Protein AF-A0A2J4PR17-F1 (afdb_monomer_lite)

Structure (mmCIF, N/CA/C/O backbone):
data_AF-A0A2J4PR17-F1
#
_entry.id   AF-A0A2J4PR17-F1
#
loop_
_atom_site.group_PDB
_atom_site.id
_atom_site.type_symbol
_atom_site.label_atom_id
_atom_site.label_alt_id
_atom_site.label_comp_id
_atom_site.label_asym_id
_atom_site.label_entity_id
_atom_site.label_seq_id
_atom_site.pdbx_PDB_ins_code
_atom_site.Cartn_x
_atom_site.Cartn_y
_atom_site.Cartn_z
_atom_site.occupancy
_atom_site.B_iso_or_equiv
_atom_site.auth_seq_id
_atom_site.auth_comp_id
_atom_site.auth_asym_id
_atom_site.auth_atom_id
_atom_site.pdbx_PDB_model_num
ATOM 1 N N . MET A 1 1 ? -0.262 9.502 -43.103 1.00 55.91 1 MET A N 1
ATOM 2 C CA . MET A 1 1 ? -0.274 8.345 -42.184 1.00 55.91 1 MET A CA 1
ATOM 3 C C . MET A 1 1 ? -1.308 7.378 -42.734 1.00 55.91 1 MET A C 1
ATOM 5 O O . MET A 1 1 ? -2.449 7.793 -42.892 1.00 55.91 1 MET A O 1
ATOM 9 N N . ASN A 1 2 ? -0.898 6.184 -43.168 1.00 77.75 2 ASN A N 1
ATOM 10 C CA . ASN A 1 2 ? -1.757 5.267 -43.932 1.00 77.75 2 ASN A CA 1
ATOM 11 C C . ASN A 1 2 ? -2.334 4.180 -43.016 1.00 77.75 2 ASN A C 1
ATOM 13 O O . ASN A 1 2 ? -1.713 3.817 -42.021 1.00 77.75 2 ASN A O 1
ATOM 17 N N . LEU A 1 3 ? -3.502 3.631 -43.349 1.00 79.81 3 LEU A N 1
ATOM 18 C CA . LEU A 1 3 ? -4.165 2.621 -42.515 1.00 79.81 3 LEU A CA 1
ATOM 19 C C . LEU A 1 3 ? -3.287 1.374 -42.287 1.00 79.81 3 LEU A C 1
ATOM 21 O O . LEU A 1 3 ? -3.243 0.866 -41.172 1.00 79.81 3 LEU A O 1
ATOM 25 N N . GLN A 1 4 ? -2.505 0.956 -43.292 1.00 79.50 4 GLN A N 1
ATOM 26 C CA . GLN A 1 4 ? -1.496 -0.103 -43.142 1.00 79.50 4 GLN A CA 1
ATOM 27 C C . GLN A 1 4 ? -0.483 0.197 -42.028 1.00 79.50 4 GLN A C 1
ATOM 29 O O . GLN A 1 4 ? -0.269 -0.641 -41.164 1.00 79.50 4 GLN A O 1
ATOM 34 N N . THR A 1 5 ? 0.059 1.420 -41.970 1.00 76.81 5 THR A N 1
ATOM 35 C CA . THR A 1 5 ? 1.039 1.791 -40.931 1.00 76.81 5 THR A CA 1
ATOM 36 C C . THR A 1 5 ? 0.456 1.756 -39.518 1.00 76.81 5 THR A C 1
ATOM 38 O O . THR A 1 5 ? 1.194 1.559 -38.561 1.00 76.81 5 THR A O 1
ATOM 41 N N . PHE A 1 6 ? -0.862 1.926 -39.379 1.00 75.50 6 PHE A N 1
ATOM 42 C CA . PHE A 1 6 ? -1.538 1.804 -38.090 1.00 75.50 6 PHE A CA 1
ATOM 43 C C . PHE A 1 6 ? -1.711 0.335 -37.692 1.00 75.50 6 PHE A C 1
ATOM 45 O O . PHE A 1 6 ? -1.434 -0.021 -36.554 1.00 75.50 6 PHE A O 1
ATOM 52 N N . ILE A 1 7 ? -2.121 -0.522 -38.632 1.00 77.75 7 ILE A N 1
ATOM 53 C CA . ILE A 1 7 ? -2.319 -1.960 -38.393 1.00 77.75 7 ILE A CA 1
ATOM 54 C C . ILE A 1 7 ? -0.994 -2.649 -38.040 1.00 77.75 7 ILE A C 1
ATOM 56 O O . ILE A 1 7 ? -0.958 -3.448 -37.105 1.00 77.75 7 ILE A O 1
ATOM 60 N N . ASP A 1 8 ? 0.099 -2.280 -38.707 1.00 75.81 8 ASP A N 1
ATOM 61 C CA . ASP A 1 8 ? 1.425 -2.862 -38.464 1.00 75.81 8 ASP A CA 1
ATOM 62 C C . ASP A 1 8 ? 2.032 -2.438 -37.111 1.00 75.81 8 ASP A C 1
ATOM 64 O O . ASP A 1 8 ? 2.880 -3.141 -36.566 1.00 75.81 8 ASP A O 1
ATOM 68 N N . ALA A 1 9 ? 1.571 -1.320 -36.534 1.00 73.25 9 ALA A N 1
ATOM 69 C CA . ALA A 1 9 ? 2.033 -0.803 -35.242 1.00 73.25 9 ALA A CA 1
ATOM 70 C C . ALA A 1 9 ? 1.255 -1.359 -34.029 1.00 73.25 9 ALA A C 1
ATOM 72 O O . ALA A 1 9 ? 1.695 -1.208 -32.884 1.00 73.25 9 ALA A O 1
ATOM 73 N N . ILE A 1 10 ? 0.106 -2.011 -34.247 1.00 74.50 10 ILE A N 1
ATOM 74 C CA . ILE A 1 10 ? -0.717 -2.589 -33.169 1.00 74.50 10 ILE A CA 1
ATOM 75 C C . ILE A 1 10 ? 0.036 -3.680 -32.384 1.00 74.50 10 ILE A C 1
ATOM 77 O O . ILE A 1 10 ? 0.039 -3.611 -31.155 1.00 74.50 10 ILE A O 1
ATOM 81 N N . PRO A 1 11 ? 0.702 -4.669 -33.013 1.00 73.44 11 PRO A N 1
ATOM 82 C CA . PRO A 1 11 ? 1.369 -5.743 -32.276 1.00 73.44 11 PRO A CA 1
ATOM 83 C C . PRO A 1 11 ? 2.511 -5.234 -31.390 1.00 73.44 11 PRO A C 1
ATOM 85 O O . PRO A 1 11 ? 2.664 -5.705 -30.262 1.00 73.44 11 PRO A O 1
ATOM 88 N N . SER A 1 12 ? 3.268 -4.240 -31.869 1.00 72.69 12 SER A N 1
ATOM 89 C CA . SER A 1 12 ? 4.319 -3.588 -31.082 1.00 72.69 12 SER A CA 1
ATOM 90 C C . SER A 1 12 ? 3.744 -2.826 -29.888 1.00 72.69 12 SER A C 1
ATOM 92 O O . SER A 1 12 ? 4.256 -2.932 -28.777 1.00 72.69 12 SER A O 1
ATOM 94 N N . PHE A 1 13 ? 2.616 -2.136 -30.072 1.00 72.94 13 PHE A N 1
ATOM 95 C CA . PHE A 1 13 ? 1.956 -1.421 -28.980 1.00 72.94 13 PHE A CA 1
ATOM 96 C C . PHE A 1 13 ? 1.337 -2.363 -27.934 1.00 72.94 13 PHE A C 1
ATOM 98 O O . PHE A 1 13 ? 1.309 -2.046 -26.745 1.00 72.94 13 PHE A O 1
ATOM 105 N N . LEU A 1 14 ? 0.842 -3.530 -28.354 1.00 74.00 14 LEU A N 1
ATOM 106 C CA . LEU A 1 14 ? 0.170 -4.478 -27.464 1.00 74.00 14 LEU A CA 1
ATOM 107 C C . LEU A 1 14 ? 1.130 -5.346 -26.645 1.00 74.00 14 LEU A C 1
ATOM 109 O O . LEU A 1 14 ? 0.795 -5.662 -25.508 1.00 74.00 14 LEU A O 1
ATOM 113 N N . TRP A 1 15 ? 2.285 -5.735 -27.196 1.00 68.94 15 TRP A N 1
ATOM 114 C CA . TRP A 1 15 ? 3.100 -6.796 -26.587 1.00 68.94 15 TRP A CA 1
ATOM 115 C C . TRP A 1 15 ? 4.569 -6.443 -26.379 1.00 68.94 15 TRP A C 1
ATOM 117 O O . TRP A 1 15 ? 5.130 -6.807 -25.347 1.00 68.94 15 TRP A O 1
ATOM 127 N N . SER A 1 16 ? 5.219 -5.756 -27.320 1.00 67.81 16 SER A N 1
ATOM 128 C CA . SER A 1 16 ? 6.658 -5.505 -27.220 1.00 67.81 16 SER A CA 1
ATOM 129 C C . SER A 1 16 ? 7.071 -4.246 -27.959 1.00 67.81 16 SER A C 1
ATOM 131 O O . SER A 1 16 ? 6.903 -4.138 -29.173 1.00 67.81 16 SER A O 1
ATOM 133 N N . ASP A 1 17 ? 7.702 -3.332 -27.229 1.00 64.38 17 ASP A N 1
ATOM 134 C CA . ASP A 1 17 ? 8.115 -2.022 -27.737 1.00 64.38 17 ASP A CA 1
ATOM 135 C C . ASP A 1 17 ? 9.442 -2.081 -28.535 1.00 64.38 17 ASP A C 1
ATOM 137 O O . ASP A 1 17 ? 10.255 -1.163 -28.528 1.00 64.38 17 ASP A O 1
ATOM 141 N N . GLY A 1 18 ? 9.729 -3.215 -29.186 1.00 61.69 18 GLY A N 1
ATOM 142 C CA . GLY A 1 18 ? 10.914 -3.413 -30.032 1.00 61.69 18 GLY A CA 1
ATOM 143 C C . GLY A 1 18 ? 12.255 -3.579 -29.298 1.00 61.69 18 GLY A C 1
ATOM 144 O O . GLY A 1 18 ? 13.234 -3.959 -29.933 1.00 61.69 18 GLY A O 1
ATOM 145 N N . ASN A 1 19 ? 12.313 -3.365 -27.978 1.00 61.53 19 ASN A N 1
ATOM 146 C CA . ASN A 1 19 ? 13.544 -3.456 -27.172 1.00 61.53 19 ASN A CA 1
ATOM 147 C C . ASN A 1 19 ? 13.564 -4.648 -26.186 1.00 61.53 19 ASN A C 1
ATOM 149 O O . ASN A 1 19 ? 14.281 -4.628 -25.189 1.00 61.53 19 ASN A O 1
ATOM 153 N N . GLY A 1 20 ? 12.724 -5.667 -26.409 1.00 61.03 20 GLY A N 1
ATOM 154 C CA . GLY A 1 20 ? 12.613 -6.847 -25.534 1.00 61.03 20 GLY A CA 1
ATOM 155 C C . GLY A 1 20 ? 11.855 -6.624 -24.215 1.00 61.03 20 GLY A C 1
ATOM 156 O O . GLY A 1 20 ? 11.659 -7.575 -23.465 1.00 61.03 20 GLY A O 1
ATOM 157 N N . ALA A 1 21 ? 11.393 -5.399 -23.944 1.00 61.72 21 ALA A N 1
ATOM 158 C CA . ALA A 1 21 ? 10.519 -5.070 -22.819 1.00 61.72 21 ALA A CA 1
ATOM 159 C C . ALA A 1 21 ? 9.033 -5.213 -23.201 1.00 61.72 21 ALA A C 1
ATOM 161 O O . ALA A 1 21 ? 8.657 -4.987 -24.359 1.00 61.72 21 ALA A O 1
ATOM 162 N N . ALA A 1 22 ? 8.195 -5.576 -22.223 1.00 69.31 22 ALA A N 1
ATOM 163 C CA . ALA A 1 22 ? 6.741 -5.552 -22.362 1.00 69.31 22 ALA A CA 1
ATOM 164 C C . ALA A 1 22 ? 6.273 -4.117 -22.643 1.00 69.31 22 ALA A C 1
ATOM 166 O O . ALA A 1 22 ? 6.809 -3.162 -22.074 1.00 69.31 22 ALA A O 1
ATOM 167 N N . SER A 1 23 ? 5.289 -3.953 -23.528 1.00 83.56 23 SER A N 1
ATOM 168 C CA . SER A 1 23 ? 4.756 -2.621 -23.816 1.00 83.56 23 SER A CA 1
ATOM 169 C C . SER A 1 23 ? 4.084 -2.013 -22.577 1.00 83.56 23 SER A C 1
ATOM 171 O O . SER A 1 23 ? 3.611 -2.724 -21.687 1.00 83.56 23 SER A O 1
ATOM 173 N N . GLY A 1 24 ? 3.987 -0.682 -22.517 1.00 80.50 24 GLY A N 1
ATOM 174 C CA . GLY A 1 24 ? 3.306 -0.006 -21.404 1.00 80.50 24 GLY A CA 1
ATOM 175 C C . GLY A 1 24 ? 1.846 -0.452 -21.230 1.00 80.50 24 GLY A C 1
ATOM 176 O O . GLY A 1 24 ? 1.346 -0.532 -20.106 1.00 80.50 24 GLY A O 1
ATOM 177 N N . LEU A 1 25 ? 1.171 -0.814 -22.327 1.00 83.31 25 LEU A N 1
ATOM 178 C CA . LEU A 1 25 ? -0.174 -1.384 -22.279 1.00 83.31 25 LEU A CA 1
ATOM 179 C C . LEU A 1 25 ? -0.178 -2.774 -21.628 1.00 83.31 25 LEU A C 1
ATOM 181 O O . LEU A 1 25 ? -1.040 -3.050 -20.798 1.00 83.31 25 LEU A O 1
ATOM 185 N N . ALA A 1 26 ? 0.798 -3.625 -21.948 1.00 85.62 26 ALA A N 1
ATOM 186 C CA . ALA A 1 26 ? 0.928 -4.933 -21.315 1.00 85.62 26 ALA A CA 1
ATOM 187 C C . ALA A 1 26 ? 1.185 -4.810 -19.802 1.00 85.62 26 ALA A C 1
ATOM 189 O O . ALA A 1 26 ? 0.492 -5.450 -19.014 1.00 85.62 26 ALA A O 1
ATOM 190 N N . VAL A 1 27 ? 2.099 -3.927 -19.385 1.00 87.38 27 VAL A N 1
ATOM 191 C CA . VAL A 1 27 ? 2.424 -3.712 -17.959 1.00 87.38 27 VAL A CA 1
ATOM 192 C C . VAL A 1 27 ? 1.230 -3.151 -17.182 1.00 87.38 27 VAL A C 1
ATOM 194 O O . VAL A 1 27 ? 0.944 -3.582 -16.067 1.00 87.38 27 VAL A O 1
ATOM 197 N N . THR A 1 28 ? 0.495 -2.197 -17.759 1.00 89.06 28 THR A N 1
ATOM 198 C CA . THR A 1 28 ? -0.709 -1.652 -17.109 1.00 89.06 28 THR A CA 1
ATOM 199 C C . THR A 1 28 ? -1.824 -2.688 -17.005 1.00 89.06 28 THR A C 1
ATOM 201 O O . THR A 1 28 ? -2.481 -2.754 -15.967 1.00 89.06 28 THR A O 1
ATOM 204 N N . ALA A 1 29 ? -2.013 -3.527 -18.028 1.00 88.62 29 ALA A N 1
ATOM 205 C CA . ALA A 1 29 ? -2.963 -4.634 -17.979 1.00 88.62 29 ALA A CA 1
ATOM 206 C C . ALA A 1 29 ? -2.574 -5.671 -16.912 1.00 88.62 29 ALA A C 1
ATOM 208 O O . ALA A 1 29 ? -3.437 -6.130 -16.166 1.00 88.62 29 ALA A O 1
ATOM 209 N N . GLU A 1 30 ? -1.289 -6.000 -16.793 1.00 89.19 30 GLU A N 1
ATOM 210 C CA . GLU A 1 30 ? -0.777 -6.907 -15.764 1.00 89.19 30 GLU A CA 1
ATOM 211 C C . GLU A 1 30 ? -1.038 -6.364 -14.352 1.00 89.19 30 GLU A C 1
ATOM 213 O O . GLU A 1 30 ? -1.673 -7.038 -13.538 1.00 89.19 30 GLU A O 1
ATOM 218 N N . LEU A 1 31 ? -0.650 -5.114 -14.083 1.00 91.00 31 LEU A N 1
ATOM 219 C CA . LEU A 1 31 ? -0.918 -4.436 -12.809 1.00 91.00 31 LEU A CA 1
ATOM 220 C C . LEU A 1 31 ? -2.420 -4.361 -12.497 1.00 91.00 31 LEU A C 1
ATOM 222 O O . LEU A 1 31 ? -2.845 -4.573 -11.357 1.00 91.00 31 LEU A O 1
ATOM 226 N N . PHE A 1 32 ? -3.244 -4.076 -13.505 1.00 91.00 32 PHE A N 1
ATOM 227 C CA . PHE A 1 32 ? -4.694 -4.023 -13.355 1.00 91.00 32 PHE A CA 1
ATOM 228 C C . PHE A 1 32 ? -5.269 -5.385 -12.952 1.00 91.00 32 PHE A C 1
ATOM 230 O O . PHE A 1 32 ? -6.033 -5.470 -11.993 1.00 91.00 32 PHE A O 1
ATOM 237 N N . LEU A 1 33 ? -4.864 -6.462 -13.626 1.00 91.38 33 LEU A N 1
ATOM 238 C CA . LEU A 1 33 ? -5.342 -7.812 -13.324 1.00 91.38 33 LEU A CA 1
ATOM 239 C C . LEU A 1 33 ? -4.853 -8.306 -11.957 1.00 91.38 33 LEU A C 1
ATOM 241 O O . LEU A 1 33 ? -5.630 -8.905 -11.211 1.00 91.38 33 LEU A O 1
ATOM 245 N N . LEU A 1 34 ? -3.597 -8.022 -11.604 1.00 92.56 34 LEU A N 1
ATOM 246 C CA . LEU A 1 34 ? -3.027 -8.395 -10.308 1.00 92.56 34 LEU A CA 1
ATOM 247 C C . LEU A 1 34 ? -3.669 -7.644 -9.138 1.00 92.56 34 LEU A C 1
ATOM 249 O O . LEU A 1 34 ? -3.765 -8.194 -8.043 1.00 92.56 34 LEU A O 1
ATOM 253 N N . SER A 1 35 ? -4.119 -6.408 -9.350 1.00 94.00 35 SER A N 1
ATOM 254 C CA . SER A 1 35 ? -4.716 -5.582 -8.294 1.00 94.00 35 SER A CA 1
ATOM 255 C C . SER A 1 35 ? -6.221 -5.789 -8.134 1.00 94.00 35 SER A C 1
ATOM 257 O O . SER A 1 35 ? -6.719 -5.821 -7.007 1.00 94.00 35 SER A O 1
ATOM 259 N N . ILE A 1 36 ? -6.963 -5.972 -9.229 1.00 93.88 36 ILE A N 1
ATOM 260 C CA . ILE A 1 36 ? -8.429 -5.999 -9.176 1.00 93.88 36 ILE A CA 1
ATOM 261 C C . ILE A 1 36 ? -8.967 -7.211 -8.416 1.00 93.88 36 ILE A C 1
ATOM 263 O O . ILE A 1 36 ? -9.918 -7.078 -7.651 1.00 93.88 36 ILE A O 1
ATOM 267 N N . VAL A 1 37 ? -8.350 -8.386 -8.579 1.00 94.06 37 VAL A N 1
ATOM 268 C CA . VAL A 1 37 ? -8.799 -9.623 -7.922 1.00 94.06 37 VAL A CA 1
ATOM 269 C C . VAL A 1 37 ? -8.710 -9.508 -6.389 1.00 94.06 37 VAL A C 1
ATOM 271 O O . VAL A 1 37 ? -9.743 -9.653 -5.727 1.00 94.06 37 VAL A O 1
ATOM 274 N N . PRO A 1 38 ? -7.539 -9.207 -5.790 1.00 94.19 38 PRO A N 1
ATOM 275 C CA . PRO A 1 38 ? -7.438 -9.010 -4.346 1.00 94.19 38 PRO A CA 1
ATOM 276 C C . PRO A 1 38 ? -8.162 -7.750 -3.854 1.00 94.19 38 PRO A C 1
ATOM 278 O O . PRO A 1 38 ? -8.772 -7.800 -2.786 1.00 94.19 38 PRO A O 1
ATOM 281 N N . GLY A 1 39 ? -8.156 -6.651 -4.618 1.00 92.81 39 GLY A N 1
ATOM 282 C CA . GLY A 1 39 ? -8.866 -5.416 -4.263 1.00 92.81 39 GLY A CA 1
ATOM 283 C C . GLY A 1 39 ? -10.372 -5.629 -4.139 1.00 92.81 39 GLY A C 1
ATOM 284 O O . GLY A 1 39 ? -10.976 -5.273 -3.129 1.00 92.81 39 GLY A O 1
ATOM 285 N N . MET A 1 40 ? -10.982 -6.310 -5.110 1.00 93.81 40 MET A N 1
ATOM 286 C CA . MET A 1 40 ? -12.413 -6.613 -5.086 1.00 93.81 40 MET A CA 1
ATOM 287 C C . MET A 1 40 ? -12.773 -7.593 -3.962 1.00 93.81 40 MET A C 1
ATOM 289 O O . MET A 1 40 ? -13.782 -7.399 -3.282 1.00 93.81 40 MET A O 1
ATOM 293 N N . ALA A 1 41 ? -11.942 -8.610 -3.713 1.00 95.44 41 ALA A N 1
ATOM 294 C CA . ALA A 1 41 ? -12.145 -9.534 -2.597 1.00 95.44 41 ALA A CA 1
ATOM 295 C C . ALA A 1 41 ? -12.106 -8.808 -1.238 1.00 95.44 41 ALA A C 1
ATOM 297 O O . ALA A 1 41 ? -12.998 -9.002 -0.405 1.00 95.44 41 ALA A O 1
ATOM 298 N N . LEU A 1 42 ? -11.117 -7.928 -1.036 1.00 92.81 42 LEU A N 1
ATOM 299 C CA . LEU A 1 42 ? -10.993 -7.094 0.160 1.00 92.81 42 LEU A CA 1
ATOM 300 C C . LEU A 1 42 ? -12.195 -6.146 0.301 1.00 92.81 42 LEU A C 1
ATOM 302 O O . LEU A 1 42 ? -12.790 -6.065 1.377 1.00 92.81 42 LEU A O 1
ATOM 306 N N . ALA A 1 43 ? -12.597 -5.479 -0.783 1.00 92.50 43 ALA A N 1
ATOM 307 C CA . ALA A 1 43 ? -13.735 -4.564 -0.800 1.00 92.50 43 ALA A CA 1
ATOM 308 C C . ALA A 1 43 ? -15.047 -5.265 -0.414 1.00 92.50 43 ALA A C 1
ATOM 310 O O . ALA A 1 43 ? -15.808 -4.737 0.401 1.00 92.50 43 ALA A O 1
ATOM 311 N N . ILE A 1 44 ? -15.294 -6.475 -0.929 1.00 94.19 44 ILE A N 1
ATOM 312 C CA . ILE A 1 44 ? -16.471 -7.278 -0.569 1.00 94.19 44 ILE A CA 1
ATOM 313 C C . ILE A 1 44 ? -16.422 -7.667 0.913 1.00 94.19 44 ILE A C 1
ATOM 315 O O . ILE A 1 44 ? -17.406 -7.468 1.627 1.00 94.19 44 ILE A O 1
ATOM 319 N N . ALA A 1 45 ? -15.285 -8.173 1.401 1.00 92.19 45 ALA A N 1
ATOM 320 C CA . ALA A 1 45 ? -15.134 -8.562 2.803 1.00 92.19 45 ALA A CA 1
ATOM 321 C C . ALA A 1 45 ? -15.378 -7.378 3.756 1.00 92.19 45 ALA A C 1
ATOM 323 O O . ALA A 1 45 ? -16.114 -7.500 4.740 1.00 92.19 45 ALA A O 1
ATOM 324 N N . MET A 1 46 ? -14.819 -6.210 3.430 1.00 90.50 46 MET A N 1
ATOM 325 C CA . MET A 1 46 ? -15.031 -4.976 4.184 1.00 90.50 46 MET A CA 1
ATOM 326 C C . MET A 1 46 ? -16.485 -4.504 4.125 1.00 90.50 46 MET A C 1
ATOM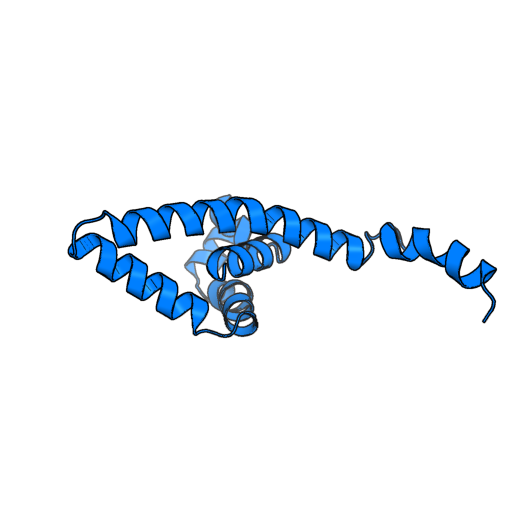 328 O O . MET A 1 46 ? -17.040 -4.141 5.160 1.00 90.50 46 MET A O 1
ATOM 332 N N . ALA A 1 47 ? -17.129 -4.539 2.956 1.00 91.75 47 ALA A N 1
ATOM 333 C CA . ALA A 1 47 ? -18.528 -4.142 2.808 1.00 91.75 47 ALA A CA 1
ATOM 334 C C . ALA A 1 47 ? -19.460 -5.027 3.651 1.00 91.75 47 ALA A C 1
ATOM 336 O O . ALA A 1 47 ? -20.295 -4.516 4.400 1.00 91.75 47 ALA A O 1
ATOM 337 N N . VAL A 1 48 ? -19.273 -6.349 3.603 1.00 93.31 48 VAL A N 1
ATOM 338 C CA . VAL A 1 48 ? -20.046 -7.303 4.414 1.00 93.31 48 VAL A CA 1
ATOM 339 C C . VAL A 1 48 ? -19.808 -7.059 5.905 1.00 93.31 48 VAL A C 1
ATOM 341 O O . VAL A 1 48 ? -20.769 -6.937 6.669 1.00 93.31 48 VAL A O 1
ATOM 344 N N . GLY A 1 49 ? -18.547 -6.921 6.324 1.00 90.81 49 GLY A N 1
ATOM 345 C CA . GLY A 1 49 ? -18.194 -6.651 7.720 1.00 90.81 49 GLY A CA 1
ATOM 346 C C . GLY A 1 49 ? -18.726 -5.310 8.235 1.00 90.81 49 GLY A C 1
ATOM 347 O O . GLY A 1 49 ? -19.083 -5.193 9.405 1.00 90.81 49 GLY A O 1
ATOM 348 N N . GLN A 1 50 ? -18.838 -4.306 7.368 1.00 89.69 50 GLN A N 1
ATOM 349 C CA . GLN A 1 50 ? -19.370 -2.992 7.721 1.00 89.69 50 GLN A CA 1
ATOM 350 C C . GLN A 1 50 ? -20.899 -2.986 7.870 1.00 89.69 50 GLN A C 1
ATOM 352 O O . GLN A 1 50 ? -21.415 -2.239 8.703 1.00 89.69 50 GLN A O 1
ATOM 357 N N . VAL A 1 51 ? -21.617 -3.789 7.076 1.00 91.69 51 VAL A N 1
ATOM 358 C CA . VAL A 1 51 ? -23.090 -3.867 7.103 1.00 91.69 51 VAL A CA 1
ATOM 359 C C . VAL A 1 51 ? -23.590 -4.800 8.206 1.00 91.69 51 VAL A C 1
ATOM 361 O O . VAL A 1 51 ? -24.513 -4.439 8.934 1.00 91.69 51 VAL A O 1
ATOM 364 N N . TYR A 1 52 ? -22.985 -5.981 8.343 1.00 90.81 52 TYR A N 1
ATOM 365 C CA . TYR A 1 52 ? -23.461 -7.028 9.256 1.00 90.81 52 TYR A CA 1
ATOM 366 C C . TYR A 1 52 ? -22.658 -7.130 10.561 1.00 90.81 52 TYR A C 1
ATOM 368 O O . TYR A 1 52 ? -23.080 -7.822 11.487 1.00 90.81 52 TYR A O 1
ATOM 376 N N . GLY A 1 53 ? -21.499 -6.474 10.656 1.00 87.25 53 GLY A N 1
ATOM 377 C CA . GLY A 1 53 ? -20.631 -6.555 11.828 1.00 87.25 53 GLY A CA 1
ATOM 378 C C . GLY A 1 53 ? -21.089 -5.694 13.014 1.00 87.25 53 GLY A C 1
ATOM 379 O O . GLY A 1 53 ? -21.831 -4.720 12.855 1.00 87.25 53 GLY A O 1
ATOM 380 N N . PRO A 1 54 ? -20.612 -6.003 14.236 1.00 90.25 54 PRO A N 1
ATOM 381 C CA . PRO A 1 54 ? -20.856 -5.172 15.411 1.00 90.25 54 PRO A CA 1
ATOM 382 C C . PRO A 1 54 ? -20.240 -3.777 15.232 1.00 90.25 54 PRO A C 1
ATOM 384 O O . PRO A 1 54 ? -19.245 -3.608 14.525 1.00 90.25 54 PRO A O 1
ATOM 387 N N . ARG A 1 55 ? -20.771 -2.766 15.936 1.00 85.38 55 ARG A N 1
ATOM 388 C CA . ARG A 1 55 ? -20.295 -1.366 15.838 1.00 85.38 55 ARG A CA 1
ATOM 389 C C . ARG A 1 55 ? -18.777 -1.220 16.016 1.00 85.38 55 ARG A C 1
ATOM 391 O O . ARG A 1 55 ? -18.173 -0.391 15.345 1.00 85.38 55 ARG A O 1
ATOM 398 N N . GLY A 1 56 ? -18.171 -2.047 16.871 1.00 90.44 56 GLY A N 1
ATOM 399 C CA . GLY A 1 56 ? -16.725 -2.062 17.105 1.00 90.44 56 GLY A CA 1
ATOM 400 C C . GLY A 1 56 ? -15.887 -2.529 15.909 1.00 90.44 56 GLY A C 1
ATOM 401 O O . GLY A 1 56 ? -14.751 -2.097 15.786 1.00 90.44 56 GLY A O 1
ATOM 402 N N . LEU A 1 57 ? -16.441 -3.352 15.011 1.00 89.44 57 LEU A N 1
ATOM 403 C CA . LEU A 1 57 ? -15.779 -3.793 13.778 1.00 89.44 57 LEU A CA 1
ATOM 404 C C . LEU A 1 57 ? -16.129 -2.887 12.587 1.00 89.44 57 LEU A C 1
ATOM 406 O O . LEU A 1 57 ? -15.284 -2.602 11.743 1.00 89.44 57 LEU A O 1
ATOM 410 N N . ALA A 1 58 ? -17.356 -2.365 12.543 1.00 90.94 58 ALA A N 1
ATOM 411 C CA . ALA A 1 58 ? -17.776 -1.449 11.487 1.00 90.94 58 ALA A CA 1
ATOM 412 C C . ALA A 1 58 ? -17.016 -0.108 11.526 1.00 90.94 58 ALA A C 1
ATOM 414 O O . ALA A 1 58 ? -16.742 0.476 10.476 1.00 90.94 58 ALA A O 1
ATOM 415 N N . LEU A 1 59 ? -16.655 0.381 12.720 1.00 92.25 59 LEU A N 1
ATOM 416 C CA . LEU A 1 59 ? -15.906 1.629 12.897 1.00 92.25 59 LEU A CA 1
ATOM 417 C C . LEU A 1 59 ? -14.494 1.594 12.268 1.00 92.25 59 LEU A C 1
ATOM 419 O O . LEU A 1 59 ? -14.217 2.473 11.452 1.00 92.25 59 LEU A O 1
ATOM 423 N N . PRO A 1 60 ? -13.609 0.618 12.567 1.00 92.12 60 PRO A N 1
ATOM 424 C CA . PRO A 1 60 ? -12.285 0.557 11.949 1.00 92.12 60 PRO A CA 1
ATOM 425 C C . PRO A 1 60 ? -12.361 0.334 10.436 1.00 92.12 60 PRO A C 1
ATOM 427 O O . PRO A 1 60 ? -11.591 0.950 9.706 1.00 92.12 60 PRO A O 1
ATOM 430 N N . ILE A 1 61 ? -13.329 -0.446 9.938 1.00 92.56 61 ILE A N 1
ATOM 431 C CA . ILE A 1 61 ? -13.534 -0.615 8.488 1.00 92.56 61 ILE A CA 1
ATOM 432 C C . ILE A 1 61 ? -13.943 0.716 7.832 1.00 92.56 61 ILE A C 1
ATOM 434 O O . ILE A 1 61 ? -13.442 1.066 6.763 1.00 92.56 61 ILE A O 1
ATOM 438 N N . ARG A 1 62 ? -14.825 1.500 8.470 1.00 91.25 62 ARG A N 1
ATOM 439 C CA . ARG A 1 62 ? -15.175 2.859 8.011 1.00 91.25 62 ARG A CA 1
ATOM 440 C C . ARG A 1 62 ? -13.972 3.794 8.017 1.00 91.25 62 ARG A C 1
ATOM 442 O O . ARG A 1 62 ? -13.782 4.521 7.052 1.00 91.25 62 ARG A O 1
ATOM 449 N N . ALA A 1 63 ? -13.164 3.768 9.073 1.00 92.94 63 ALA A N 1
ATOM 450 C CA . ALA A 1 63 ? -11.969 4.601 9.167 1.00 92.94 63 ALA A CA 1
ATOM 451 C C . ALA A 1 63 ? -10.950 4.248 8.072 1.00 92.94 63 ALA A C 1
ATOM 453 O O . ALA A 1 63 ? -10.459 5.142 7.386 1.00 92.94 63 ALA A O 1
ATOM 454 N N . PHE A 1 64 ? -10.700 2.952 7.861 1.00 92.12 64 PHE A N 1
ATOM 455 C CA . PHE A 1 64 ? -9.844 2.448 6.790 1.00 92.12 64 PHE A CA 1
ATOM 456 C C . PHE A 1 64 ? -10.349 2.909 5.416 1.00 92.12 64 PHE A C 1
ATOM 458 O O . PHE A 1 64 ? -9.647 3.622 4.704 1.00 92.12 64 PHE A O 1
ATOM 465 N N . THR A 1 65 ? -11.596 2.577 5.068 1.00 91.94 65 THR A N 1
ATOM 466 C CA . THR A 1 65 ? -12.173 2.930 3.758 1.00 91.94 65 THR A CA 1
ATOM 467 C C . THR A 1 65 ? -12.208 4.439 3.531 1.00 91.94 65 THR A C 1
ATOM 469 O O . THR A 1 65 ? -11.909 4.893 2.431 1.00 91.94 65 THR A O 1
ATOM 472 N N . TYR A 1 66 ? -12.502 5.236 4.562 1.00 92.12 66 TYR A N 1
ATOM 473 C CA . TYR A 1 66 ? -12.452 6.693 4.475 1.00 92.12 66 TYR A CA 1
ATOM 474 C C . TYR A 1 66 ? -11.031 7.201 4.207 1.00 92.12 66 TYR A C 1
ATOM 47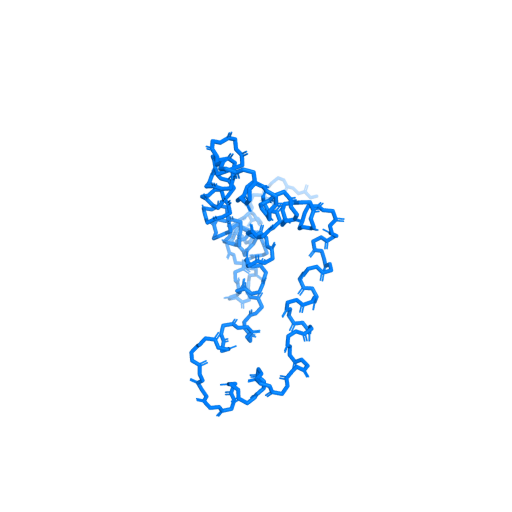6 O O . TYR A 1 66 ? -10.838 8.012 3.305 1.00 92.12 66 TYR A O 1
ATOM 484 N N . PHE A 1 67 ? -10.027 6.714 4.937 1.00 93.19 67 PHE A N 1
ATOM 485 C CA . PHE A 1 67 ? -8.635 7.140 4.774 1.00 93.19 67 PHE A CA 1
ATOM 486 C C . PHE A 1 67 ? -8.079 6.791 3.387 1.00 93.19 67 PHE A C 1
ATOM 488 O O . PHE A 1 67 ? -7.569 7.665 2.685 1.00 93.19 67 PHE A O 1
ATOM 495 N N . PHE A 1 68 ? -8.220 5.536 2.955 1.00 91.19 68 PHE A N 1
ATOM 496 C CA . PHE A 1 68 ? -7.651 5.075 1.685 1.00 91.19 68 PHE A CA 1
ATOM 497 C C . PHE A 1 68 ? -8.411 5.578 0.452 1.00 91.19 68 PHE A C 1
ATOM 499 O O . PHE A 1 68 ? -7.821 5.669 -0.621 1.00 91.19 68 PHE A O 1
ATOM 506 N N . ARG A 1 69 ? -9.688 5.964 0.580 1.00 87.50 69 ARG A N 1
ATOM 507 C CA . ARG A 1 69 ? -10.441 6.586 -0.526 1.00 87.50 69 ARG A CA 1
ATOM 508 C C . ARG A 1 69 ? -10.324 8.107 -0.576 1.00 87.50 69 ARG A C 1
ATOM 510 O O . ARG A 1 69 ? -10.519 8.685 -1.638 1.00 87.50 69 ARG A O 1
ATOM 517 N N . SER A 1 70 ? -10.017 8.763 0.545 1.00 91.38 70 SER A N 1
ATOM 518 C CA . SER A 1 70 ? -9.824 10.224 0.592 1.00 91.38 70 SER A CA 1
ATOM 519 C C . SER A 1 70 ? -8.391 10.664 0.291 1.00 91.38 70 SER A C 1
ATOM 521 O O . SER A 1 70 ? -8.155 11.845 0.036 1.00 91.38 70 SER A O 1
ATOM 523 N N . THR A 1 71 ? -7.430 9.740 0.297 1.00 93.75 71 THR A N 1
ATOM 524 C CA . THR A 1 71 ? -6.030 10.039 -0.015 1.00 93.75 71 THR A CA 1
ATOM 525 C C . THR A 1 71 ? -5.745 9.858 -1.512 1.00 93.75 71 THR A C 1
ATOM 527 O O . THR A 1 71 ? -6.153 8.856 -2.099 1.00 93.75 71 THR A O 1
ATOM 530 N N . PRO A 1 72 ? -5.031 10.802 -2.159 1.00 93.75 72 PRO A N 1
ATOM 531 C CA . PRO A 1 72 ? -4.607 10.652 -3.548 1.00 93.75 72 PRO A CA 1
ATOM 532 C C . PRO A 1 72 ? -3.778 9.376 -3.747 1.00 93.75 72 PRO A C 1
ATOM 534 O O . PRO A 1 72 ? -2.785 9.176 -3.045 1.00 93.75 72 PRO A O 1
ATOM 537 N N . LEU A 1 73 ? -4.128 8.555 -4.744 1.00 93.25 73 LEU A N 1
ATOM 538 C CA . LEU A 1 73 ? -3.430 7.294 -5.043 1.00 93.25 73 LEU A CA 1
ATOM 539 C C . LEU A 1 73 ? -1.923 7.500 -5.257 1.00 93.25 73 LEU A C 1
ATOM 541 O O . LEU A 1 73 ? -1.109 6.718 -4.775 1.00 93.25 73 LEU A O 1
ATOM 545 N N . TYR A 1 74 ? -1.539 8.600 -5.910 1.00 93.75 74 TYR A N 1
ATOM 546 C CA . TYR A 1 74 ? -0.131 8.956 -6.091 1.00 93.75 74 TYR A CA 1
ATOM 547 C C . TYR A 1 74 ? 0.616 9.104 -4.756 1.00 93.75 74 TYR A C 1
ATOM 549 O O . TYR A 1 74 ? 1.736 8.617 -4.616 1.00 93.75 74 TYR A O 1
ATOM 557 N N . LEU A 1 75 ? -0.014 9.724 -3.749 1.00 94.31 75 LEU A N 1
ATOM 558 C CA . LEU A 1 75 ? 0.591 9.852 -2.423 1.00 94.31 75 LEU A CA 1
ATOM 559 C C . LEU A 1 75 ? 0.708 8.498 -1.726 1.00 94.31 75 LEU A C 1
ATOM 561 O O . LEU A 1 75 ? 1.729 8.244 -1.096 1.00 94.31 75 LEU A O 1
ATOM 565 N N . GLN A 1 76 ? -0.282 7.614 -1.865 1.00 94.38 76 GLN A N 1
ATOM 566 C CA . GLN A 1 76 ? -0.192 6.257 -1.313 1.00 94.38 76 GLN A CA 1
ATOM 567 C C . GLN A 1 76 ? 0.992 5.495 -1.907 1.00 94.38 76 GLN A C 1
ATOM 569 O O . GLN A 1 76 ? 1.780 4.914 -1.165 1.00 94.38 76 GLN A O 1
ATOM 574 N N . LEU A 1 77 ? 1.163 5.564 -3.229 1.00 94.19 77 LEU A N 1
ATOM 575 C CA . LEU A 1 77 ? 2.290 4.938 -3.909 1.00 94.19 77 LEU A CA 1
ATOM 576 C C . LEU A 1 77 ? 3.629 5.515 -3.436 1.00 94.19 77 LEU A C 1
ATOM 578 O O . LEU A 1 77 ? 4.544 4.754 -3.129 1.00 94.19 77 LEU A O 1
ATOM 582 N N . MET A 1 78 ? 3.743 6.844 -3.327 1.00 94.12 78 MET A N 1
ATOM 583 C CA . MET A 1 78 ? 4.972 7.472 -2.832 1.00 94.12 78 MET A CA 1
ATOM 584 C C . MET A 1 78 ? 5.282 7.080 -1.385 1.00 94.12 78 MET A C 1
ATOM 586 O O . MET A 1 78 ? 6.437 6.808 -1.064 1.00 94.12 78 MET A O 1
ATOM 590 N N . LEU A 1 79 ? 4.275 7.026 -0.513 1.00 94.00 79 LEU A N 1
ATOM 591 C CA . LEU A 1 79 ? 4.456 6.619 0.882 1.00 94.00 79 LEU A CA 1
ATOM 592 C C . LEU A 1 79 ? 4.866 5.148 1.002 1.00 94.00 79 LEU A C 1
ATOM 594 O O . LEU A 1 79 ? 5.731 4.826 1.812 1.00 94.00 79 LEU A O 1
ATOM 598 N N . ILE A 1 80 ? 4.289 4.262 0.191 1.00 93.88 80 ILE A N 1
ATOM 599 C CA . ILE A 1 80 ? 4.643 2.839 0.200 1.00 93.8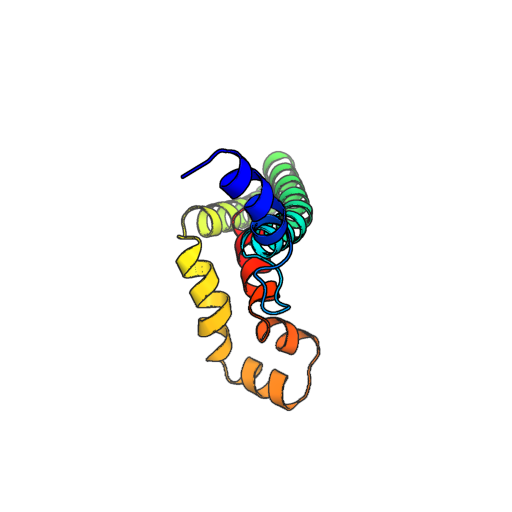8 80 ILE A CA 1
ATOM 600 C C . ILE A 1 80 ? 6.050 2.639 -0.370 1.00 93.88 80 ILE A C 1
ATOM 602 O O . ILE A 1 80 ? 6.866 1.981 0.260 1.00 93.88 80 ILE A O 1
ATOM 606 N N . TYR A 1 81 ? 6.369 3.227 -1.522 1.00 92.56 81 TYR A N 1
ATOM 607 C CA . TYR A 1 81 ? 7.648 2.972 -2.186 1.00 92.56 81 TYR A CA 1
ATOM 608 C C . TYR A 1 81 ? 8.810 3.756 -1.556 1.00 92.56 81 TYR A C 1
ATOM 610 O O . TYR A 1 81 ? 9.813 3.179 -1.143 1.00 92.56 81 TYR A O 1
ATOM 618 N N . TYR A 1 82 ? 8.672 5.077 -1.424 1.00 92.38 82 TYR A N 1
ATOM 619 C CA . TYR A 1 82 ? 9.728 5.917 -0.853 1.00 92.38 82 TYR A CA 1
ATOM 620 C C . TYR A 1 82 ?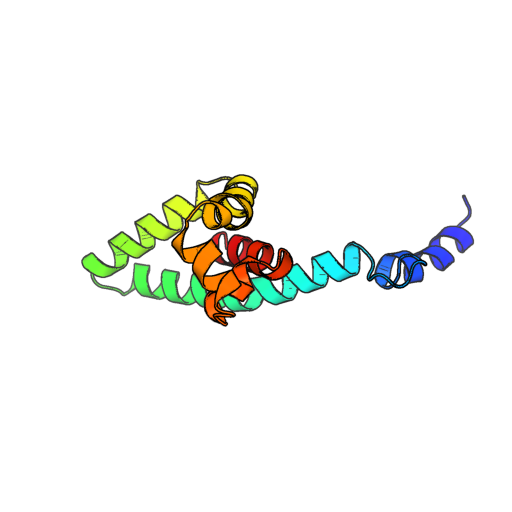 9.618 6.020 0.666 1.00 92.38 82 TYR A C 1
ATOM 622 O O . TYR A 1 82 ? 10.632 5.954 1.355 1.00 92.38 82 TYR A O 1
ATOM 630 N N . GLY A 1 83 ? 8.408 6.153 1.213 1.00 93.25 83 GLY A N 1
ATOM 631 C CA . GLY A 1 83 ? 8.218 6.324 2.655 1.00 93.25 83 GLY A CA 1
ATOM 632 C C . GLY A 1 83 ? 8.718 5.128 3.469 1.00 93.25 83 GLY A C 1
ATOM 633 O O . GLY A 1 83 ? 9.476 5.331 4.416 1.00 93.25 83 GLY A O 1
ATOM 634 N N . LEU A 1 84 ? 8.374 3.895 3.075 1.00 91.00 84 LEU A N 1
ATOM 635 C CA . LEU A 1 84 ? 8.832 2.688 3.779 1.00 91.00 84 LEU A CA 1
ATOM 636 C C . LEU A 1 84 ? 10.352 2.506 3.718 1.00 91.00 84 LEU A C 1
ATOM 638 O O . LEU A 1 84 ? 10.948 2.062 4.697 1.00 91.00 84 LEU A O 1
ATOM 642 N N . SER A 1 85 ? 10.991 2.904 2.614 1.00 89.00 85 SER A N 1
ATOM 643 C CA . SER A 1 85 ? 12.447 2.789 2.452 1.00 89.00 85 SER A CA 1
ATOM 644 C C . SER A 1 85 ? 13.257 3.594 3.479 1.00 89.00 85 SER A C 1
ATOM 646 O O . SER A 1 85 ? 14.430 3.303 3.701 1.00 89.00 85 SER A O 1
ATOM 648 N N . GLN A 1 86 ? 12.642 4.586 4.133 1.00 91.00 86 GLN A N 1
ATOM 649 C CA . GLN A 1 86 ? 13.310 5.446 5.113 1.00 91.00 86 GLN A CA 1
ATOM 650 C C . GLN A 1 86 ? 13.441 4.815 6.503 1.00 91.00 86 GLN A C 1
ATOM 652 O O . GLN A 1 86 ? 14.195 5.327 7.324 1.00 91.00 86 GLN A O 1
ATOM 657 N N . PHE A 1 87 ? 12.716 3.734 6.796 1.00 92.56 87 PHE A N 1
ATOM 658 C CA . PHE A 1 87 ? 12.784 3.095 8.107 1.00 92.56 87 PHE A CA 1
ATOM 659 C C . PHE A 1 87 ? 13.943 2.096 8.179 1.00 92.56 87 PHE A C 1
ATOM 661 O O . PHE A 1 87 ? 14.032 1.175 7.365 1.00 92.56 87 PHE A O 1
ATOM 668 N N . ASP A 1 88 ? 14.764 2.204 9.226 1.00 91.25 88 ASP A N 1
ATOM 669 C CA . ASP A 1 88 ? 15.922 1.325 9.454 1.00 91.25 88 ASP A CA 1
ATOM 670 C C . ASP A 1 88 ? 15.546 -0.163 9.492 1.00 91.25 88 ASP A C 1
ATOM 672 O O . ASP A 1 88 ? 16.307 -1.018 9.042 1.00 91.25 88 ASP A O 1
ATOM 676 N N . ILE A 1 89 ? 14.346 -0.487 9.990 1.00 90.06 89 ILE A N 1
ATOM 677 C CA . ILE A 1 89 ? 13.825 -1.862 10.058 1.00 90.06 89 ILE A CA 1
ATOM 678 C C . ILE A 1 89 ? 13.681 -2.460 8.652 1.00 90.06 89 ILE A C 1
ATOM 680 O O . ILE A 1 89 ? 14.006 -3.628 8.442 1.00 90.06 89 ILE A O 1
ATOM 684 N N . VAL A 1 90 ? 13.233 -1.657 7.684 1.00 89.38 90 VAL A N 1
ATOM 685 C CA . VAL A 1 90 ? 13.035 -2.081 6.292 1.00 89.38 90 VAL A CA 1
ATOM 686 C C . VAL A 1 90 ? 14.386 -2.285 5.615 1.00 89.38 90 VAL A C 1
ATOM 688 O O . VAL A 1 90 ? 14.624 -3.335 5.021 1.00 89.38 90 VAL A O 1
ATOM 691 N N . GLN A 1 91 ? 15.306 -1.332 5.788 1.00 90.00 91 GLN A N 1
ATOM 692 C CA . GLN A 1 91 ? 16.664 -1.422 5.243 1.00 90.00 91 GLN A CA 1
ATOM 693 C C . GLN A 1 91 ? 17.432 -2.620 5.821 1.00 90.00 91 GLN A C 1
ATOM 695 O O . GLN A 1 91 ? 18.069 -3.373 5.086 1.00 90.00 91 GLN A O 1
ATOM 700 N N . THR A 1 92 ? 17.316 -2.851 7.130 1.00 89.88 92 THR A N 1
ATOM 701 C CA . THR A 1 92 ? 17.907 -4.016 7.806 1.00 89.88 92 THR A CA 1
ATOM 702 C C . THR A 1 92 ? 17.266 -5.318 7.327 1.00 89.88 92 THR A C 1
ATOM 704 O O . THR A 1 92 ? 17.956 -6.317 7.132 1.00 89.88 92 THR A O 1
ATOM 707 N N . GLY A 1 93 ? 15.954 -5.310 7.077 1.00 89.38 93 GLY A N 1
ATOM 708 C CA . GLY A 1 93 ? 15.240 -6.423 6.460 1.00 89.38 93 GLY A CA 1
ATOM 709 C C . GLY A 1 93 ? 15.778 -6.779 5.073 1.00 89.38 93 GLY A C 1
ATOM 710 O O . GLY A 1 93 ? 15.943 -7.960 4.776 1.00 89.38 93 GLY A O 1
ATOM 711 N N . TRP A 1 94 ? 16.112 -5.779 4.256 1.00 90.19 94 TRP A N 1
ATOM 712 C CA . TRP A 1 94 ? 16.731 -5.989 2.944 1.00 90.19 94 TRP A CA 1
ATOM 713 C C . TRP A 1 94 ? 18.146 -6.551 3.036 1.00 90.19 94 TRP A C 1
ATOM 715 O O . TRP A 1 94 ? 18.491 -7.425 2.251 1.00 90.19 94 TRP A O 1
ATOM 725 N N . MET A 1 95 ? 18.951 -6.080 3.992 1.00 89.25 95 MET A N 1
ATOM 726 C CA . MET A 1 95 ? 20.316 -6.585 4.195 1.00 89.25 95 MET A CA 1
ATOM 727 C C . MET A 1 95 ? 20.348 -8.030 4.707 1.00 89.25 95 MET A C 1
ATOM 729 O O . MET A 1 95 ? 21.279 -8.764 4.400 1.00 89.25 95 MET A O 1
ATOM 733 N N . ASN A 1 96 ? 19.333 -8.438 5.471 1.00 91.94 96 ASN A N 1
ATOM 734 C CA . ASN A 1 96 ? 19.201 -9.794 6.011 1.00 91.94 96 ASN A CA 1
ATOM 735 C C . ASN A 1 96 ? 18.394 -10.736 5.095 1.00 91.94 96 ASN A C 1
ATOM 737 O O . ASN A 1 96 ? 17.899 -11.759 5.576 1.00 91.94 96 ASN A O 1
ATOM 741 N N . ASP A 1 97 ? 18.189 -10.357 3.826 1.00 87.12 97 ASP A N 1
ATOM 742 C CA . ASP A 1 97 ? 17.413 -11.094 2.816 1.00 87.12 97 ASP A CA 1
ATOM 743 C C . ASP A 1 97 ? 16.049 -11.598 3.330 1.00 87.12 97 ASP A C 1
ATOM 745 O O . ASP A 1 97 ? 15.587 -12.698 3.014 1.00 87.12 97 ASP A O 1
ATOM 749 N N . GLN A 1 98 ? 15.377 -10.791 4.158 1.00 89.12 98 GLN A N 1
ATOM 750 C CA . GLN A 1 98 ? 14.082 -11.156 4.726 1.00 89.12 98 GLN A CA 1
ATOM 751 C C . GLN A 1 98 ? 13.009 -11.138 3.627 1.00 89.12 98 GLN A C 1
ATOM 753 O O . GLN A 1 98 ? 12.733 -10.063 3.082 1.00 89.12 98 GLN A O 1
ATOM 758 N N . PRO A 1 99 ? 12.323 -12.268 3.352 1.00 87.12 99 PRO A N 1
ATOM 759 C CA . PRO A 1 99 ? 11.404 -12.377 2.220 1.00 87.12 99 PRO A CA 1
ATOM 760 C C . PRO A 1 99 ? 10.335 -11.286 2.217 1.00 87.12 99 PRO A C 1
ATOM 762 O O . PRO A 1 99 ? 10.080 -10.679 1.189 1.00 87.12 99 PRO A O 1
ATOM 765 N N . PHE A 1 100 ? 9.762 -10.976 3.382 1.00 88.62 100 PHE A N 1
ATOM 766 C CA . PHE A 1 100 ? 8.697 -9.985 3.516 1.00 88.62 100 PHE A CA 1
ATOM 767 C C . PHE A 1 100 ? 9.125 -8.565 3.115 1.00 88.62 100 PHE A C 1
ATOM 769 O O . PHE A 1 100 ? 8.410 -7.887 2.383 1.00 88.62 100 PHE A O 1
ATOM 776 N N . TRP A 1 101 ? 10.294 -8.109 3.571 1.00 87.88 101 TRP A N 1
ATOM 777 C CA . TRP A 1 101 ? 10.761 -6.750 3.289 1.00 87.88 101 TRP A CA 1
ATOM 778 C C . TRP A 1 101 ? 11.241 -6.601 1.849 1.00 87.88 101 TRP A C 1
ATOM 780 O O . TRP A 1 101 ? 11.074 -5.532 1.263 1.00 87.88 101 TRP A O 1
ATOM 790 N N . LEU A 1 102 ? 11.767 -7.674 1.251 1.00 88.81 102 LEU A N 1
ATOM 791 C CA . LEU A 1 102 ? 12.189 -7.691 -0.150 1.00 88.81 102 LEU A CA 1
ATOM 792 C C . LEU A 1 102 ? 11.039 -7.395 -1.124 1.00 88.81 102 LEU A C 1
ATOM 794 O O . LEU A 1 102 ? 11.290 -6.781 -2.157 1.00 88.81 102 LEU A O 1
ATOM 798 N N . LEU A 1 103 ? 9.785 -7.730 -0.786 1.00 88.62 103 LEU A N 1
ATOM 799 C CA . LEU A 1 103 ? 8.630 -7.362 -1.617 1.00 88.62 103 LEU A CA 1
ATOM 800 C C . LEU A 1 103 ? 8.499 -5.836 -1.782 1.00 88.62 103 LEU A C 1
ATOM 802 O O . LEU A 1 103 ? 8.178 -5.361 -2.865 1.00 88.62 103 LEU A O 1
ATOM 806 N N . PHE A 1 104 ? 8.815 -5.051 -0.749 1.00 89.31 104 PHE A N 1
ATOM 807 C CA . PHE A 1 104 ? 8.752 -3.581 -0.797 1.00 89.31 104 PHE A CA 1
ATOM 808 C C . PHE A 1 104 ? 9.908 -2.933 -1.567 1.00 89.31 104 PHE A C 1
ATOM 810 O O . PHE A 1 104 ? 9.921 -1.719 -1.755 1.00 89.31 104 PHE A O 1
ATOM 817 N N . ARG A 1 105 ? 10.882 -3.727 -2.020 1.00 87.44 105 ARG A N 1
ATOM 818 C CA . ARG A 1 105 ? 11.924 -3.266 -2.941 1.00 87.44 105 ARG A CA 1
ATOM 819 C C . ARG A 1 105 ? 11.424 -3.239 -4.390 1.00 87.44 105 ARG A C 1
ATOM 821 O O . ARG A 1 105 ? 11.962 -2.486 -5.197 1.00 87.44 105 ARG A O 1
ATOM 828 N N . ASP A 1 106 ? 10.418 -4.049 -4.718 1.00 90.12 106 ASP A N 1
ATOM 829 C CA . ASP A 1 106 ? 9.836 -4.127 -6.056 1.00 90.12 106 ASP A CA 1
ATOM 830 C C . ASP A 1 106 ? 8.744 -3.060 -6.248 1.00 90.12 106 ASP A C 1
ATOM 832 O O . ASP A 1 106 ? 7.749 -2.999 -5.517 1.00 90.12 106 ASP A O 1
ATOM 836 N N . ALA A 1 107 ? 8.917 -2.223 -7.273 1.00 89.94 107 ALA A N 1
ATOM 837 C CA . ALA A 1 107 ? 7.961 -1.180 -7.629 1.00 89.94 107 ALA A CA 1
ATOM 838 C C . ALA A 1 107 ? 6.604 -1.764 -8.057 1.00 89.94 107 ALA A C 1
ATOM 840 O O . ALA A 1 107 ? 5.564 -1.174 -7.765 1.00 89.94 107 ALA A O 1
ATOM 841 N N . THR A 1 108 ? 6.602 -2.935 -8.696 1.00 91.00 108 THR A N 1
ATOM 842 C CA . THR A 1 108 ? 5.401 -3.621 -9.199 1.00 91.00 108 THR A CA 1
ATOM 843 C C . THR A 1 108 ? 4.511 -4.077 -8.044 1.00 91.00 108 THR A C 1
ATOM 845 O O . THR A 1 108 ? 3.296 -3.855 -8.052 1.00 91.00 108 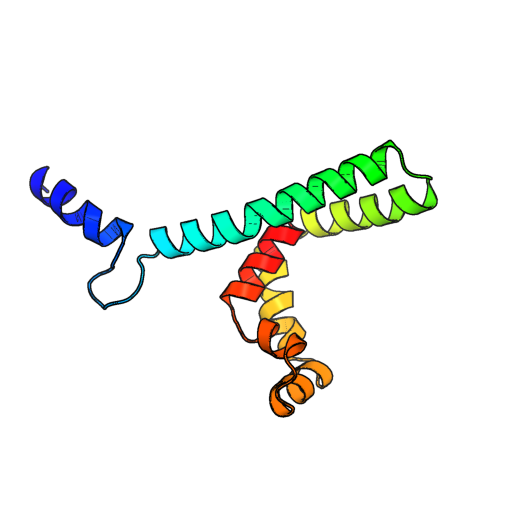THR A O 1
ATOM 848 N N . PHE A 1 109 ? 5.125 -4.634 -6.995 1.00 92.75 109 PHE A N 1
ATOM 849 C CA . PHE A 1 109 ? 4.425 -4.999 -5.767 1.00 92.75 109 PHE A CA 1
ATOM 850 C C . PHE A 1 109 ? 3.889 -3.766 -5.033 1.00 92.75 109 PHE A C 1
ATOM 852 O O . PHE A 1 109 ? 2.716 -3.738 -4.662 1.00 92.75 109 PHE A O 1
ATOM 859 N N . CYS A 1 110 ? 4.707 -2.718 -4.882 1.00 93.12 110 CYS A N 1
ATOM 860 C CA . CYS A 1 110 ? 4.282 -1.470 -4.240 1.00 93.12 110 CYS A CA 1
ATOM 861 C C . CYS A 1 110 ? 3.093 -0.819 -4.967 1.00 93.12 110 CYS A C 1
ATOM 863 O O . CYS A 1 110 ? 2.135 -0.386 -4.323 1.00 93.12 110 CYS A O 1
ATOM 865 N N . ALA A 1 111 ? 3.132 -0.793 -6.302 1.00 93.44 111 ALA A N 1
ATOM 866 C CA . ALA A 1 111 ? 2.050 -0.287 -7.141 1.00 93.44 111 ALA A CA 1
ATOM 867 C C . ALA A 1 111 ? 0.773 -1.116 -6.996 1.00 93.44 111 ALA A C 1
ATOM 869 O O . ALA A 1 111 ? -0.303 -0.556 -6.785 1.00 93.44 111 ALA A O 1
ATOM 870 N N . THR A 1 112 ? 0.899 -2.443 -7.040 1.00 93.88 112 THR A N 1
ATOM 871 C CA . THR A 1 112 ? -0.236 -3.355 -6.862 1.00 93.88 112 THR A CA 1
ATOM 872 C C . THR A 1 112 ? -0.865 -3.176 -5.482 1.00 93.88 112 THR A C 1
ATOM 874 O O . THR A 1 112 ? -2.081 -3.050 -5.380 1.00 93.88 112 THR A O 1
ATOM 877 N N . LEU A 1 113 ? -0.055 -3.083 -4.423 1.00 93.88 113 LEU A N 1
ATOM 878 C CA . LEU A 1 113 ? -0.536 -2.878 -3.057 1.00 93.88 113 LEU A CA 1
ATOM 879 C C . LEU A 1 113 ? -1.292 -1.550 -2.908 1.00 93.88 113 LEU A C 1
ATOM 881 O O . LEU A 1 113 ? -2.381 -1.535 -2.337 1.00 93.88 113 LEU A O 1
ATOM 885 N N . ALA A 1 114 ? -0.754 -0.451 -3.445 1.00 94.31 114 ALA A N 1
ATOM 886 C CA . ALA A 1 114 ? -1.434 0.845 -3.427 1.00 94.31 114 ALA A CA 1
ATOM 887 C C . ALA A 1 114 ? -2.794 0.781 -4.147 1.00 94.31 114 ALA A C 1
ATOM 889 O O . ALA A 1 114 ? -3.798 1.273 -3.636 1.00 94.31 114 ALA A O 1
ATOM 890 N N . LEU A 1 115 ? -2.840 0.119 -5.306 1.00 93.31 115 LEU A N 1
ATOM 891 C CA . LEU A 1 115 ? -4.049 -0.020 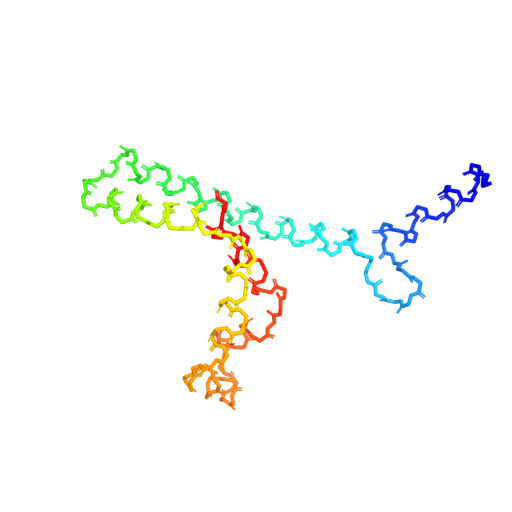-6.116 1.00 93.31 115 LEU A CA 1
ATOM 892 C C . LEU A 1 115 ? -5.111 -0.893 -5.417 1.00 93.31 115 LEU A C 1
ATOM 894 O O . LEU A 1 115 ? -6.288 -0.534 -5.388 1.00 93.31 115 LEU A O 1
ATOM 898 N N . VAL A 1 116 ? -4.687 -1.983 -4.768 1.00 94.25 116 VAL A N 1
ATOM 899 C CA . VAL A 1 116 ? -5.549 -2.855 -3.949 1.00 94.25 116 VAL A CA 1
ATOM 900 C C . VAL A 1 116 ? -6.164 -2.098 -2.777 1.00 94.25 116 VAL A C 1
ATOM 902 O O . VAL A 1 116 ? -7.355 -2.242 -2.519 1.00 94.25 116 VAL A O 1
ATOM 905 N N . LEU A 1 117 ? -5.373 -1.287 -2.069 1.00 92.25 117 LEU A N 1
ATOM 906 C CA . LEU A 1 117 ? -5.844 -0.542 -0.897 1.00 92.25 117 LEU A CA 1
ATOM 907 C C . LEU A 1 117 ? -6.804 0.602 -1.262 1.00 92.25 117 LEU A C 1
ATOM 909 O O . LEU A 1 117 ? -7.634 0.981 -0.437 1.00 92.25 117 LEU A O 1
ATOM 913 N N . ASN A 1 118 ? -6.699 1.151 -2.474 1.00 91.62 118 ASN A N 1
ATOM 914 C CA . ASN A 1 118 ? -7.556 2.238 -2.953 1.00 91.62 118 ASN A CA 1
ATOM 915 C C . ASN A 1 118 ? -8.895 1.765 -3.563 1.00 91.62 118 ASN A C 1
ATOM 917 O O . ASN A 1 118 ? -9.778 2.598 -3.778 1.00 91.62 118 ASN A O 1
ATOM 921 N N . THR A 1 119 ? -9.057 0.461 -3.817 1.00 85.19 119 THR A N 1
ATOM 922 C CA . THR A 1 119 ? -10.268 -0.144 -4.412 1.00 85.19 119 THR A CA 1
ATOM 923 C C . THR A 1 119 ? -11.422 -0.217 -3.399 1.00 85.19 119 THR A C 1
ATOM 925 O O . THR A 1 119 ? -12.533 0.307 -3.672 1.00 85.19 119 THR A O 1
#

Radius of gyration: 19.35 Å; chains: 1; bounding box: 44×23×61 Å

pLDDT: mean 87.29, std 8.77, range [55.91, 95.44]

Sequence (119 aa):
MNLQTFIDAIPSFLWSDGNGAASGLAVTAELFLLSIVPGMALAIAMAVGQVYGPRGLALPIRAFTYFFRSTPLYLQLMLIYYGLSQFDIVQTGWMNDQPFWLLFRDATFCATLALVLNT

Organism: NCBI:txid1134687

Secondary structure (DSSP, 8-state):
--HHHHHHHHHHHHTB-SSSSBPHHHHHHHHHHHHHHHHHHHHHHHHHHHHHS-HHHHHHHHHHHHHHHHS-HHHHHHIIIIIHHTSHHHHHHHHTT-HHHHHTT-HHHHHHHHHHHH-

Foldseek 3Di:
DDPVVVVVCVVCQQANVPPPDGHPNVLVVVLCVLQCVLLVVVVVVLVCCLPPNDPVRVVVSVVQLCVLQVDDLVVQLCCLQVVLVPDPVLVVCVVVVPPVSVLSPDSSSSSSVSSSSND

InterPro domains:
  IPR010065 Amino acid ABC transporter, permease protein, 3-TM domain [TIGR01726] (22-90)
  IPR035906 MetI-like superfamily [G3DSA:1.10.3720.10] (12-119)
  IPR035906 MetI-like superfamily [SSF161098] (22-94)